Protein AF-T1B8M0-F1 (afdb_monomer_lite)

Structure (mmCIF, N/CA/C/O backbone):
data_AF-T1B8M0-F1
#
_entry.id   AF-T1B8M0-F1
#
loop_
_atom_site.group_PDB
_atom_site.id
_atom_site.type_symbol
_atom_site.label_atom_id
_atom_site.label_alt_id
_atom_site.label_comp_id
_atom_site.label_asym_id
_atom_site.label_entity_id
_atom_site.label_seq_id
_atom_site.pdbx_PDB_ins_code
_atom_site.Cartn_x
_atom_site.Cartn_y
_atom_site.Cartn_z
_atom_site.occupancy
_atom_site.B_iso_or_equiv
_atom_site.auth_seq_id
_atom_site.auth_comp_id
_atom_site.auth_asym_id
_atom_site.auth_atom_id
_atom_site.pdbx_PDB_model_num
ATOM 1 N N . MET A 1 1 ? 13.812 -8.348 1.841 1.00 79.88 1 MET A N 1
ATOM 2 C CA . MET A 1 1 ? 12.423 -8.097 1.422 1.00 79.88 1 MET A CA 1
ATOM 3 C C . MET A 1 1 ? 11.960 -6.789 2.030 1.00 79.88 1 MET A C 1
ATOM 5 O O . MET A 1 1 ? 12.296 -6.539 3.181 1.00 79.88 1 MET A O 1
ATOM 9 N N . GLY A 1 2 ? 11.273 -5.948 1.262 1.00 88.69 2 GLY A N 1
ATOM 10 C CA . GLY A 1 2 ? 10.766 -4.652 1.713 1.00 88.69 2 GLY A CA 1
ATOM 11 C C . GLY A 1 2 ? 9.254 -4.652 1.685 1.00 88.69 2 GLY A C 1
ATOM 12 O O . GLY A 1 2 ? 8.668 -5.136 0.720 1.00 88.69 2 GLY A O 1
ATOM 13 N N . ILE A 1 3 ? 8.634 -4.119 2.731 1.00 93.31 3 ILE A N 1
ATOM 14 C CA . ILE A 1 3 ? 7.182 -4.023 2.830 1.00 93.31 3 ILE A CA 1
ATOM 15 C C . ILE A 1 3 ? 6.831 -2.572 3.108 1.00 93.31 3 ILE A C 1
ATOM 17 O O . ILE A 1 3 ? 7.430 -1.950 3.983 1.00 93.31 3 ILE A O 1
ATOM 21 N N . LEU A 1 4 ? 5.871 -2.042 2.356 1.00 94.81 4 LEU A N 1
ATOM 22 C CA . LEU A 1 4 ? 5.347 -0.698 2.561 1.00 94.81 4 LEU A CA 1
ATOM 23 C C . LEU A 1 4 ? 3.822 -0.746 2.586 1.00 94.81 4 LEU A C 1
ATOM 25 O O . LEU A 1 4 ? 3.213 -1.395 1.735 1.00 94.81 4 LEU A O 1
ATOM 29 N N . ARG A 1 5 ? 3.189 -0.075 3.552 1.00 95.94 5 ARG A N 1
ATOM 30 C CA . ARG A 1 5 ? 1.725 0.040 3.577 1.00 95.94 5 ARG A CA 1
ATOM 31 C C . ARG A 1 5 ? 1.225 0.898 2.418 1.00 95.94 5 ARG A C 1
ATOM 33 O O . ARG A 1 5 ? 1.876 1.859 2.006 1.00 95.94 5 ARG A O 1
ATOM 40 N N . TYR A 1 6 ? 0.038 0.567 1.922 1.00 97.12 6 TYR A N 1
ATOM 41 C CA . TYR A 1 6 ? -0.587 1.244 0.785 1.00 97.12 6 TYR A CA 1
ATOM 42 C C . TYR A 1 6 ? -0.853 2.745 0.990 1.00 97.12 6 TYR A C 1
ATOM 44 O O . TYR A 1 6 ? -1.048 3.472 0.019 1.00 97.12 6 TYR A O 1
ATOM 52 N N . ASP A 1 7 ? -0.888 3.210 2.239 1.00 96.94 7 ASP A N 1
ATOM 53 C CA . ASP A 1 7 ? -1.130 4.598 2.629 1.00 96.94 7 ASP A CA 1
ATOM 54 C C . ASP A 1 7 ? 0.161 5.400 2.873 1.00 96.94 7 ASP A C 1
ATOM 56 O O . ASP A 1 7 ? 0.108 6.552 3.304 1.00 96.94 7 ASP A O 1
ATOM 60 N N . HIS A 1 8 ? 1.331 4.848 2.545 1.00 96.81 8 HIS A N 1
ATOM 61 C CA . HIS A 1 8 ? 2.589 5.587 2.612 1.00 96.81 8 HIS A CA 1
ATOM 62 C C . HIS A 1 8 ? 2.708 6.624 1.471 1.00 96.81 8 HIS A C 1
ATOM 64 O O . HIS A 1 8 ? 2.345 6.317 0.331 1.00 96.81 8 HIS A O 1
ATOM 70 N N . PRO A 1 9 ? 3.256 7.840 1.700 1.00 96.81 9 PRO A N 1
ATOM 71 C CA . PRO A 1 9 ? 3.428 8.875 0.669 1.00 96.81 9 PRO A CA 1
ATOM 72 C C . PRO A 1 9 ? 4.155 8.372 -0.578 1.00 96.81 9 PRO A C 1
ATOM 74 O O . PRO A 1 9 ? 3.746 8.710 -1.692 1.00 96.81 9 PRO A O 1
ATOM 77 N N . ASP A 1 10 ? 5.142 7.501 -0.388 1.00 95.38 10 ASP A N 1
ATOM 78 C CA . ASP A 1 10 ? 6.027 7.016 -1.452 1.00 95.38 10 ASP A CA 1
ATOM 79 C C . ASP A 1 10 ? 5.544 5.714 -2.113 1.00 95.38 10 ASP A C 1
ATOM 81 O O . ASP A 1 10 ? 6.260 5.124 -2.918 1.00 95.38 10 ASP A O 1
ATOM 85 N N . ILE A 1 11 ? 4.322 5.250 -1.818 1.00 96.12 11 ILE A N 1
ATOM 86 C CA . ILE A 1 11 ? 3.836 3.939 -2.280 1.00 96.12 11 ILE A CA 1
ATOM 87 C C . ILE A 1 11 ? 3.892 3.754 -3.802 1.00 96.12 11 ILE A C 1
ATOM 89 O O . ILE A 1 11 ? 4.287 2.699 -4.286 1.00 96.12 11 ILE A O 1
ATOM 93 N N . MET A 1 12 ? 3.540 4.788 -4.568 1.00 95.19 12 MET A N 1
ATOM 94 C CA . MET A 1 12 ? 3.550 4.715 -6.033 1.00 95.19 12 MET A CA 1
ATOM 95 C C . MET A 1 12 ? 4.969 4.503 -6.565 1.00 95.19 12 MET A C 1
ATOM 97 O O . MET A 1 12 ? 5.179 3.662 -7.432 1.00 95.19 12 MET A O 1
ATOM 101 N N . GLU A 1 13 ? 5.937 5.236 -6.011 1.00 92.94 13 GLU A N 1
ATOM 102 C CA . GLU A 1 13 ? 7.342 5.113 -6.392 1.00 92.94 13 GLU A CA 1
ATOM 103 C C . GLU A 1 13 ? 7.880 3.737 -5.996 1.00 92.94 13 GLU A C 1
ATOM 105 O O . GLU A 1 13 ? 8.498 3.059 -6.816 1.00 92.94 13 GLU A O 1
ATOM 110 N N . PHE A 1 14 ? 7.542 3.277 -4.788 1.00 93.25 14 PHE A N 1
ATOM 111 C CA . PHE A 1 14 ? 7.909 1.959 -4.284 1.00 93.25 14 PHE A CA 1
ATOM 112 C C . PHE A 1 14 ? 7.420 0.822 -5.193 1.00 93.25 14 PHE A C 1
ATOM 114 O O . PHE A 1 14 ? 8.210 -0.052 -5.544 1.00 93.25 14 PHE A O 1
ATOM 121 N N . ILE A 1 15 ? 6.161 0.855 -5.645 1.00 93.62 15 ILE A N 1
ATOM 122 C CA . ILE A 1 15 ? 5.601 -0.151 -6.567 1.00 93.62 15 ILE A CA 1
ATOM 123 C C . ILE A 1 15 ? 6.342 -0.150 -7.914 1.00 93.62 15 ILE A C 1
ATOM 125 O O . ILE A 1 15 ? 6.596 -1.206 -8.485 1.00 93.62 15 ILE A O 1
ATOM 129 N N . THR A 1 16 ? 6.728 1.024 -8.417 1.00 91.50 16 THR A N 1
ATOM 130 C CA . THR A 1 16 ? 7.425 1.167 -9.710 1.00 91.50 16 THR A CA 1
ATOM 131 C C . THR A 1 16 ? 8.949 1.047 -9.626 1.00 91.50 16 THR A C 1
ATOM 133 O O . THR A 1 16 ? 9.630 1.109 -10.647 1.00 91.50 16 THR A O 1
ATOM 136 N N . SER A 1 17 ? 9.503 0.839 -8.430 1.00 88.38 17 SER A N 1
ATOM 137 C CA . SER A 1 17 ? 10.950 0.858 -8.151 1.00 88.38 17 SER A CA 1
ATOM 138 C C . SER A 1 17 ? 11.766 -0.255 -8.824 1.00 88.38 17 SER A C 1
ATOM 140 O O . SER A 1 17 ? 12.990 -0.292 -8.698 1.00 88.38 17 SER A O 1
ATOM 142 N N . LYS A 1 18 ? 11.094 -1.184 -9.511 1.00 79.88 18 LYS A N 1
ATOM 143 C CA . LYS A 1 18 ? 11.700 -2.289 -10.263 1.00 79.88 18 LYS A CA 1
ATOM 144 C C . LYS A 1 18 ? 11.569 -2.165 -11.775 1.00 79.88 18 LYS A C 1
ATOM 146 O O . LYS A 1 18 ? 12.104 -3.016 -12.489 1.00 79.88 18 LYS A O 1
ATOM 151 N N . ASP A 1 19 ? 10.870 -1.146 -12.268 1.00 77.19 19 ASP A N 1
ATOM 152 C CA . ASP A 1 19 ? 10.709 -0.948 -13.704 1.00 77.19 19 ASP A CA 1
ATOM 153 C C . ASP A 1 19 ? 12.080 -0.728 -14.382 1.00 77.19 19 ASP A C 1
ATOM 155 O O . ASP A 1 19 ? 13.047 -0.270 -13.770 1.00 77.19 19 ASP A O 1
ATOM 159 N N . SER A 1 20 ? 12.178 -1.099 -15.657 1.00 59.03 20 SER A N 1
ATOM 160 C CA . SER A 1 20 ? 13.406 -1.254 -16.442 1.00 59.03 20 SER A CA 1
ATOM 161 C C . SER A 1 20 ? 14.324 -0.026 -16.479 1.00 59.03 20 SER A C 1
ATOM 163 O O . SER A 1 20 ? 15.523 -0.211 -16.688 1.00 59.03 20 SER A O 1
ATOM 165 N N . GLU A 1 21 ? 13.801 1.177 -16.228 1.00 56.12 21 GLU A N 1
ATOM 166 C CA . GLU A 1 21 ? 14.564 2.435 -16.177 1.00 56.12 21 GLU A CA 1
ATOM 167 C C . GLU A 1 21 ? 15.169 2.743 -14.792 1.00 56.12 21 GLU A C 1
ATOM 169 O O . GLU A 1 21 ? 16.151 3.474 -14.712 1.00 56.12 21 GLU A O 1
ATOM 174 N N . ASN A 1 22 ? 14.651 2.148 -13.709 1.00 53.81 22 ASN A N 1
ATOM 175 C CA . ASN A 1 22 ? 15.060 2.418 -12.324 1.00 53.81 22 ASN A CA 1
ATOM 176 C C . ASN A 1 22 ? 15.442 1.120 -11.602 1.00 53.81 22 ASN A C 1
ATOM 178 O O . ASN A 1 22 ? 14.788 0.645 -10.683 1.00 53.81 22 ASN A O 1
ATOM 182 N N . SER A 1 23 ? 16.553 0.522 -12.020 1.00 59.00 23 SER A N 1
ATOM 183 C CA . SER A 1 23 ? 17.015 -0.796 -11.577 1.00 59.00 23 SER A CA 1
ATOM 184 C C . SER A 1 23 ? 17.599 -0.871 -10.154 1.00 59.00 23 SER A C 1
ATOM 186 O O . SER A 1 23 ? 18.469 -1.704 -9.902 1.00 59.00 23 SER A O 1
ATOM 188 N N . VAL A 1 24 ? 17.163 -0.022 -9.223 1.00 63.12 24 VAL A N 1
ATOM 189 C CA . VAL A 1 24 ? 17.770 0.098 -7.884 1.00 63.12 24 VAL A CA 1
ATOM 190 C C . VAL A 1 24 ? 17.468 -1.126 -7.007 1.00 63.12 24 VAL A C 1
ATOM 192 O O . VAL A 1 24 ? 18.337 -1.572 -6.263 1.00 63.12 24 VAL A O 1
ATOM 195 N N . LEU A 1 25 ? 16.278 -1.730 -7.135 1.00 66.19 25 LEU A N 1
ATOM 196 C CA . LEU A 1 25 ? 15.831 -2.860 -6.299 1.00 66.19 25 LEU A CA 1
ATOM 197 C C . LEU A 1 25 ? 15.687 -4.194 -7.052 1.00 66.19 25 LEU A C 1
ATOM 199 O O . LEU A 1 25 ? 14.989 -5.093 -6.583 1.00 66.19 25 LEU A O 1
ATOM 203 N N . ARG A 1 26 ? 16.356 -4.377 -8.202 1.00 66.62 26 ARG A N 1
ATOM 204 C CA . ARG A 1 26 ? 16.192 -5.583 -9.050 1.00 66.62 26 ARG A CA 1
ATOM 205 C C . ARG A 1 26 ? 16.326 -6.910 -8.293 1.00 66.62 26 ARG A C 1
ATOM 207 O O . ARG A 1 26 ? 15.557 -7.828 -8.552 1.00 66.62 26 ARG A O 1
ATOM 214 N N . ASN A 1 27 ? 17.238 -6.982 -7.325 1.00 74.62 27 ASN A N 1
ATOM 215 C CA . ASN A 1 27 ? 17.539 -8.207 -6.577 1.00 74.62 27 ASN A CA 1
ATOM 216 C C . ASN A 1 27 ? 16.810 -8.307 -5.222 1.00 74.62 27 ASN A C 1
ATOM 218 O O . ASN A 1 27 ? 17.162 -9.150 -4.402 1.00 74.62 27 ASN A O 1
ATOM 222 N N . PHE A 1 28 ? 15.834 -7.439 -4.945 1.00 81.50 28 PHE A N 1
ATOM 223 C CA . PHE A 1 28 ? 15.183 -7.356 -3.637 1.00 81.50 28 PHE A CA 1
ATOM 224 C C . PHE A 1 28 ? 13.671 -7.499 -3.763 1.00 81.50 28 PHE A C 1
ATOM 226 O O . PHE A 1 28 ? 13.051 -6.677 -4.423 1.00 81.50 28 PHE A O 1
ATOM 233 N N . ASN A 1 29 ? 13.042 -8.509 -3.158 1.00 85.81 29 ASN A N 1
ATOM 234 C CA . ASN A 1 29 ? 11.579 -8.630 -3.228 1.00 85.81 29 ASN A CA 1
ATOM 235 C C . ASN A 1 29 ? 10.885 -7.506 -2.465 1.00 85.81 29 ASN A C 1
ATOM 237 O O . ASN A 1 29 ? 11.317 -7.127 -1.369 1.00 85.81 29 ASN A O 1
ATOM 241 N N . ILE A 1 30 ? 9.807 -6.999 -3.054 1.00 91.38 30 ILE A N 1
ATOM 242 C CA . ILE A 1 30 ? 8.998 -5.926 -2.487 1.00 91.38 30 ILE A CA 1
ATOM 243 C C . ILE A 1 30 ? 7.557 -6.407 -2.344 1.00 91.38 30 ILE A C 1
ATOM 245 O O . ILE A 1 30 ? 7.074 -7.220 -3.127 1.00 91.38 30 ILE A O 1
ATOM 249 N N . SER A 1 31 ? 6.854 -5.942 -1.323 1.00 94.62 31 SER A N 1
ATOM 250 C CA . SER A 1 31 ? 5.441 -6.253 -1.128 1.00 94.62 31 SER A CA 1
ATOM 251 C C . SER A 1 31 ? 4.698 -5.052 -0.568 1.00 94.62 31 SER A C 1
ATOM 253 O O . SER A 1 31 ? 5.273 -4.220 0.132 1.00 94.62 31 SER A O 1
ATOM 255 N N . VAL A 1 32 ? 3.412 -4.959 -0.879 1.00 96.75 32 VAL A N 1
ATOM 256 C CA . VAL A 1 32 ? 2.537 -3.915 -0.352 1.00 96.75 32 VAL A CA 1
ATOM 257 C C . VAL A 1 32 ? 1.678 -4.493 0.763 1.00 96.75 32 VAL A C 1
ATOM 259 O O . VAL A 1 32 ? 1.013 -5.514 0.584 1.00 96.75 32 VAL A O 1
ATOM 262 N N . GLY A 1 33 ? 1.705 -3.830 1.916 1.00 96.62 33 GLY A N 1
ATOM 263 C CA . GLY A 1 33 ? 0.798 -4.100 3.024 1.00 96.62 33 GLY A CA 1
ATOM 264 C C . GLY A 1 33 ? -0.569 -3.484 2.744 1.00 96.62 33 GLY A C 1
ATOM 265 O O . GLY A 1 33 ? -0.661 -2.268 2.570 1.00 96.62 33 GLY A O 1
ATOM 266 N N . LEU A 1 34 ? -1.606 -4.315 2.706 1.00 96.88 34 LEU A N 1
ATOM 267 C CA . LEU A 1 34 ? -3.005 -3.968 2.464 1.00 96.88 34 LEU A CA 1
ATOM 268 C C . LEU A 1 34 ? -3.858 -4.339 3.686 1.00 96.88 34 LEU A C 1
ATOM 270 O O . LEU A 1 34 ? -3.461 -5.174 4.501 1.00 96.88 34 LEU A O 1
ATOM 274 N N . ASP A 1 35 ? -5.021 -3.705 3.797 1.00 95.69 35 ASP A N 1
ATOM 275 C CA . ASP A 1 35 ? -6.065 -4.032 4.769 1.00 95.69 35 ASP A CA 1
ATOM 276 C C . ASP A 1 35 ? -7.455 -3.941 4.123 1.00 95.69 35 ASP A C 1
ATOM 278 O O . ASP A 1 35 ? -7.604 -3.427 3.010 1.00 95.69 35 ASP A O 1
ATOM 282 N N . ASP A 1 36 ? -8.481 -4.414 4.830 1.00 95.81 36 ASP A N 1
ATOM 283 C CA . ASP A 1 36 ? -9.882 -4.356 4.401 1.00 95.81 36 ASP A CA 1
ATOM 284 C C . ASP A 1 36 ? -10.312 -2.933 3.965 1.00 95.81 36 ASP A C 1
ATOM 286 O O . ASP A 1 36 ? -11.065 -2.764 3.004 1.00 95.81 36 ASP A O 1
ATOM 290 N N . THR A 1 37 ? -9.770 -1.878 4.594 1.00 96.06 37 THR A N 1
ATOM 291 C CA . THR A 1 37 ? -10.118 -0.480 4.266 1.00 96.06 37 THR A CA 1
ATOM 292 C C . THR A 1 37 ? -9.651 -0.077 2.867 1.00 96.06 37 THR A C 1
ATOM 294 O O . THR A 1 37 ? -10.311 0.731 2.204 1.00 96.06 37 THR A O 1
ATOM 297 N N . PHE A 1 38 ? -8.529 -0.621 2.390 1.00 97.19 38 PHE A N 1
ATOM 298 C CA . PHE A 1 38 ? -8.091 -0.415 1.012 1.00 97.19 38 PHE A CA 1
ATOM 299 C C . PHE A 1 38 ? -9.124 -0.962 0.019 1.00 97.19 38 PHE A C 1
ATOM 301 O O . PHE A 1 38 ? -9.525 -0.242 -0.898 1.00 97.19 38 PHE A O 1
ATOM 308 N N . PHE A 1 39 ? -9.586 -2.198 0.220 1.00 96.62 39 PHE A N 1
ATOM 309 C CA . PHE A 1 39 ? -10.534 -2.848 -0.688 1.00 96.62 39 PHE A CA 1
ATOM 310 C C . PHE A 1 39 ? -11.911 -2.192 -0.644 1.00 96.62 39 PHE A C 1
ATOM 312 O O . PHE A 1 39 ? -12.494 -1.936 -1.692 1.00 96.62 39 PHE A O 1
ATOM 319 N N . GLU A 1 40 ? -12.381 -1.773 0.532 1.00 97.38 40 GLU A N 1
ATOM 320 C CA . GLU A 1 40 ? -13.608 -0.980 0.621 1.00 97.38 40 GLU A CA 1
ATOM 321 C C . GLU A 1 40 ? -13.530 0.322 -0.186 1.00 97.38 40 GLU A C 1
ATOM 323 O O . GLU A 1 40 ? -14.509 0.740 -0.809 1.00 97.38 40 GLU A O 1
ATOM 328 N N . LYS A 1 41 ? -12.373 0.995 -0.160 1.00 97.62 41 LYS A N 1
ATOM 329 C CA . LYS A 1 41 ? -12.145 2.202 -0.960 1.00 97.62 41 LYS A CA 1
ATOM 330 C C . LYS A 1 41 ? -12.043 1.876 -2.443 1.00 97.62 41 LYS A C 1
ATOM 332 O O . LYS A 1 41 ? -12.479 2.695 -3.242 1.00 97.62 41 LYS A O 1
ATOM 337 N N . LEU A 1 42 ? -11.487 0.728 -2.818 1.00 97.69 42 LEU A N 1
ATOM 338 C CA . LEU A 1 42 ? -11.434 0.284 -4.207 1.00 97.69 42 LEU A CA 1
ATOM 339 C C . LEU A 1 42 ? -12.844 0.043 -4.762 1.00 97.69 42 LEU A C 1
ATOM 341 O O . LEU A 1 42 ? -13.193 0.629 -5.785 1.00 97.69 42 LEU A O 1
ATOM 345 N N . ASP A 1 43 ? -13.670 -0.710 -4.037 1.00 97.88 43 ASP A N 1
ATOM 346 C CA . ASP A 1 43 ? -15.039 -1.056 -4.439 1.00 97.88 43 ASP A CA 1
ATOM 347 C C . ASP A 1 43 ? -15.956 0.169 -4.538 1.00 97.88 43 ASP A C 1
ATOM 349 O O . ASP A 1 43 ? -16.837 0.238 -5.393 1.00 97.88 43 ASP A O 1
ATOM 353 N N . LYS A 1 44 ? -15.749 1.164 -3.667 1.00 97.75 44 LYS A N 1
ATOM 354 C CA . LYS A 1 44 ? -16.537 2.409 -3.629 1.00 97.75 44 LYS A CA 1
ATOM 355 C C . LYS A 1 44 ? -15.982 3.515 -4.538 1.00 97.75 44 LYS A C 1
ATOM 357 O O . LYS A 1 44 ? -16.379 4.667 -4.377 1.00 97.75 44 LYS A O 1
ATOM 362 N N . GLU A 1 45 ? -15.035 3.206 -5.429 1.00 95.81 45 GLU A N 1
ATOM 363 C CA . GLU A 1 45 ? -14.327 4.186 -6.276 1.00 95.81 45 GLU A CA 1
ATOM 364 C C . GLU A 1 45 ? -13.727 5.369 -5.482 1.00 95.81 45 GLU A C 1
ATOM 366 O O . GLU A 1 45 ? -13.659 6.517 -5.930 1.00 95.81 45 GLU A O 1
ATOM 371 N N . GLY A 1 46 ? -13.303 5.083 -4.255 1.00 97.44 46 GLY A N 1
ATOM 372 C CA . GLY A 1 46 ? -12.841 6.046 -3.274 1.00 97.44 46 GLY A CA 1
ATOM 373 C C . GLY A 1 46 ? -11.381 6.462 -3.437 1.00 97.44 46 GLY A C 1
ATOM 374 O O . GLY A 1 46 ? -10.659 6.095 -4.370 1.00 97.44 46 GLY A O 1
ATOM 375 N N . TYR A 1 47 ? -10.933 7.253 -2.462 1.00 98.00 47 TYR A N 1
ATOM 376 C CA . TYR A 1 47 ? -9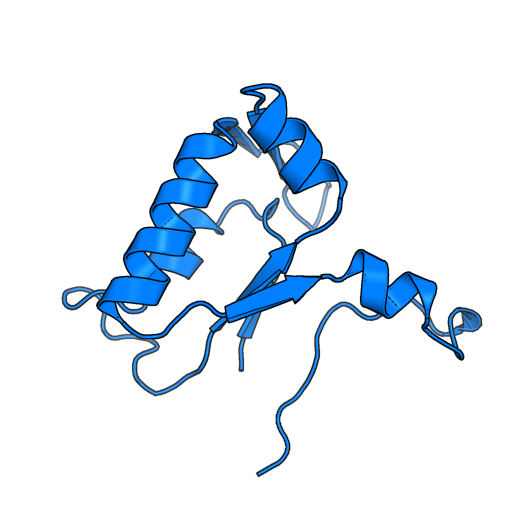.581 7.795 -2.405 1.00 98.00 47 TYR A CA 1
ATOM 377 C C . TYR A 1 47 ? -8.822 7.277 -1.187 1.00 98.00 47 TYR A C 1
ATOM 379 O O . TYR A 1 47 ? -9.347 7.180 -0.074 1.00 98.00 47 TYR A O 1
ATOM 387 N N . ILE A 1 48 ? -7.543 7.008 -1.399 1.00 97.88 48 ILE A N 1
ATOM 388 C CA . ILE A 1 48 ? -6.570 6.681 -0.368 1.00 97.88 48 ILE A CA 1
ATOM 389 C C . ILE A 1 48 ? -5.883 7.975 0.040 1.00 97.88 48 ILE A C 1
ATOM 391 O O . ILE A 1 48 ? -5.447 8.755 -0.806 1.00 97.88 48 ILE A O 1
ATOM 395 N N . GLU A 1 49 ? -5.800 8.199 1.345 1.00 97.94 49 GLU A N 1
ATOM 396 C CA . GLU A 1 49 ? -5.064 9.314 1.920 1.00 97.94 49 GLU A CA 1
ATOM 397 C C . GLU A 1 49 ? -3.666 8.821 2.239 1.00 97.94 49 GLU A C 1
ATOM 399 O O . GLU A 1 49 ? -3.515 7.917 3.056 1.00 97.94 49 GLU A O 1
ATOM 404 N N . LEU A 1 50 ? -2.660 9.397 1.591 1.00 97.56 50 LEU A N 1
ATOM 405 C CA . LEU A 1 50 ? -1.284 9.045 1.876 1.00 97.56 50 LEU A CA 1
ATOM 406 C C . LEU A 1 50 ? -0.766 9.900 3.023 1.00 97.56 50 LEU A C 1
ATOM 408 O O . LEU A 1 50 ? -0.799 11.133 2.937 1.00 97.56 50 LEU A O 1
ATOM 412 N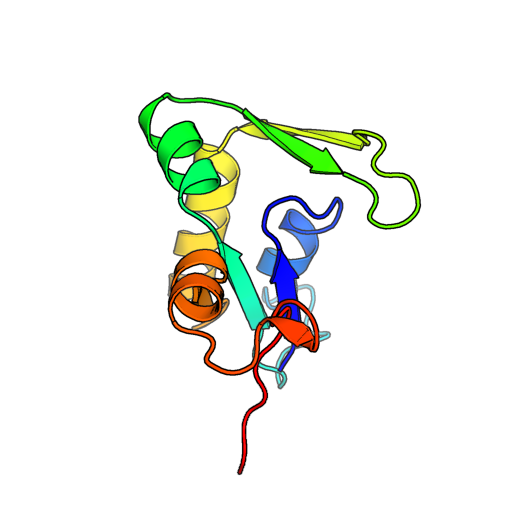 N . LYS A 1 51 ? -0.298 9.253 4.085 1.00 97.19 51 LYS A N 1
ATOM 413 C CA . LYS A 1 51 ? 0.015 9.885 5.367 1.00 97.19 51 LYS A CA 1
ATOM 414 C C . LYS A 1 51 ? 1.495 9.773 5.675 1.00 97.19 51 LYS A C 1
ATOM 416 O O . LYS A 1 51 ? 2.082 8.705 5.552 1.00 97.19 51 LYS A O 1
ATOM 421 N N . ASN A 1 52 ? 2.100 10.870 6.118 1.00 94.19 52 ASN A N 1
ATOM 422 C CA . ASN A 1 52 ? 3.474 10.814 6.596 1.00 94.19 52 ASN A CA 1
ATOM 423 C C . ASN A 1 52 ? 3.528 10.006 7.908 1.00 94.19 52 ASN A C 1
ATOM 425 O O . ASN A 1 52 ? 2.872 10.408 8.871 1.00 94.19 52 ASN A O 1
ATOM 429 N N . PRO A 1 53 ? 4.322 8.924 7.987 1.00 91.75 53 PRO A N 1
ATOM 430 C CA . PRO A 1 53 ? 4.351 8.054 9.164 1.00 91.75 53 PRO A CA 1
ATOM 431 C C . PRO A 1 53 ? 4.858 8.754 10.436 1.00 91.75 53 PRO A C 1
ATOM 433 O O . PRO A 1 53 ? 4.580 8.298 11.536 1.00 91.75 53 PRO A O 1
ATOM 436 N N . HIS A 1 54 ? 5.565 9.883 10.318 1.00 92.25 54 HIS A N 1
ATOM 437 C CA . HIS A 1 54 ? 6.126 10.600 11.468 1.00 92.25 54 HIS A CA 1
ATOM 438 C C . HIS A 1 54 ? 5.126 11.527 12.167 1.00 92.25 54 HIS A C 1
ATOM 440 O O . HIS A 1 54 ? 5.323 11.877 13.327 1.00 92.25 54 HIS A O 1
ATOM 446 N N . ASN A 1 55 ? 4.111 12.020 11.452 1.00 94.62 55 ASN A N 1
ATOM 447 C CA . ASN A 1 55 ? 3.198 13.045 11.976 1.00 94.62 55 ASN A CA 1
ATOM 448 C C . ASN A 1 55 ? 1.735 12.864 11.550 1.00 94.62 55 ASN A C 1
ATOM 450 O O . ASN A 1 55 ? 0.922 13.749 11.809 1.00 94.62 55 ASN A O 1
ATOM 454 N N . GLU A 1 56 ? 1.431 11.774 10.846 1.00 92.94 56 GLU A N 1
ATOM 455 C CA . GLU A 1 56 ? 0.112 11.378 10.341 1.00 92.94 56 GLU A CA 1
ATOM 456 C C . GLU A 1 56 ? -0.578 12.390 9.413 1.00 92.94 56 GLU A C 1
ATOM 458 O O . GLU A 1 56 ? -1.738 12.211 9.029 1.00 92.94 56 GLU A O 1
ATOM 463 N N . LYS A 1 57 ? 0.122 13.448 8.987 1.00 96.31 57 LYS A N 1
ATOM 464 C CA . LYS A 1 57 ? -0.447 14.441 8.077 1.00 96.31 57 LYS A CA 1
ATOM 465 C C . LYS A 1 57 ? -0.667 13.826 6.705 1.00 96.31 57 LYS A C 1
ATOM 467 O O . LYS A 1 57 ? 0.225 13.192 6.138 1.00 96.31 57 LYS A O 1
ATOM 472 N N . ILE A 1 58 ? -1.843 14.096 6.148 1.00 97.38 58 ILE A N 1
ATOM 473 C CA . ILE A 1 58 ? -2.192 13.724 4.780 1.00 97.38 58 ILE A CA 1
ATOM 474 C C . ILE A 1 58 ? -1.345 14.569 3.825 1.00 97.38 58 ILE A C 1
ATOM 476 O O . ILE A 1 58 ? -1.476 15.791 3.781 1.00 97.38 58 ILE A O 1
ATOM 480 N N . ILE A 1 59 ? -0.479 13.906 3.065 1.00 96.62 59 ILE A N 1
ATOM 481 C CA . ILE A 1 59 ? 0.400 14.526 2.070 1.00 96.62 59 ILE A CA 1
ATOM 482 C C . ILE A 1 59 ? -0.322 14.656 0.730 1.00 96.62 59 ILE A C 1
ATOM 484 O O . ILE A 1 59 ? -0.253 15.695 0.078 1.00 96.62 59 ILE A O 1
ATOM 488 N N . ARG A 1 60 ? -1.029 13.601 0.314 1.00 95.75 60 ARG A N 1
ATOM 489 C CA . ARG A 1 60 ? -1.805 13.579 -0.931 1.00 95.75 60 ARG A CA 1
ATOM 490 C C . ARG A 1 60 ? -2.950 12.580 -0.856 1.00 95.75 60 ARG A C 1
ATOM 492 O O . ARG A 1 60 ? -2.963 11.704 0.004 1.00 95.75 60 ARG A O 1
ATOM 499 N N . ARG A 1 61 ? -3.896 12.696 -1.786 1.00 97.31 61 ARG A N 1
ATOM 500 C CA . ARG A 1 61 ? -4.950 11.703 -2.006 1.00 97.31 61 ARG A CA 1
ATOM 501 C C . ARG A 1 61 ? -4.833 11.129 -3.410 1.00 97.31 61 ARG A C 1
ATOM 503 O O . ARG A 1 61 ? -4.642 11.886 -4.358 1.00 97.31 61 ARG A O 1
ATOM 510 N N . ILE A 1 62 ? -4.963 9.815 -3.540 1.00 97.38 62 ILE A N 1
ATOM 511 C CA . ILE A 1 62 ? -4.944 9.111 -4.830 1.00 97.38 62 ILE A CA 1
ATOM 512 C C . ILE A 1 62 ? -6.181 8.226 -4.952 1.00 97.38 62 ILE A C 1
ATOM 514 O O . ILE A 1 62 ? -6.708 7.773 -3.939 1.00 97.38 62 ILE A O 1
ATOM 518 N N . LYS A 1 63 ? -6.673 7.992 -6.172 1.00 98.19 63 LYS A N 1
ATOM 519 C CA . LYS A 1 63 ? -7.766 7.031 -6.377 1.00 98.19 63 LYS A CA 1
ATOM 520 C C . LYS A 1 63 ? -7.291 5.631 -6.000 1.00 98.19 63 LYS A C 1
ATOM 522 O O . LYS A 1 63 ? -6.187 5.245 -6.383 1.00 98.19 63 LYS A O 1
ATOM 527 N N . ALA A 1 64 ? -8.135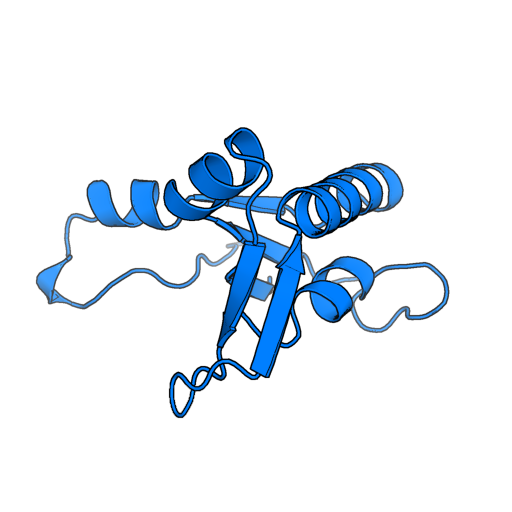 4.875 -5.304 1.00 98.06 64 ALA A N 1
ATOM 528 C CA . ALA A 1 64 ? -7.828 3.491 -4.955 1.00 98.06 64 ALA A CA 1
ATOM 529 C C . ALA A 1 64 ? -7.601 2.631 -6.208 1.00 98.06 64 ALA A C 1
ATOM 531 O O . ALA A 1 64 ? -6.631 1.879 -6.260 1.00 98.06 64 ALA A O 1
ATOM 532 N N . SER A 1 65 ? -8.410 2.844 -7.253 1.00 98.06 65 SER A N 1
ATOM 533 C CA . SER A 1 65 ? -8.252 2.176 -8.550 1.00 98.06 65 SER A CA 1
ATOM 534 C C . SER A 1 65 ? -6.894 2.446 -9.194 1.00 98.06 65 SER A C 1
ATOM 536 O O . SER A 1 65 ? -6.241 1.519 -9.644 1.00 98.06 65 SER A O 1
ATOM 538 N N . ALA A 1 66 ? -6.403 3.688 -9.154 1.00 97.88 66 ALA A N 1
ATOM 539 C CA . ALA A 1 66 ? -5.105 4.023 -9.737 1.00 97.88 66 ALA A CA 1
ATOM 540 C C . ALA A 1 66 ? -3.944 3.303 -9.026 1.00 97.88 66 ALA A C 1
ATOM 542 O O . ALA A 1 66 ? -3.001 2.852 -9.681 1.00 97.88 66 ALA A O 1
ATOM 543 N N . LEU A 1 67 ? -4.011 3.179 -7.692 1.00 97.62 67 LEU A N 1
ATOM 544 C CA . LEU A 1 67 ? -3.019 2.416 -6.930 1.00 97.62 67 LEU A CA 1
ATOM 545 C C . LEU A 1 67 ? -3.103 0.922 -7.265 1.00 97.62 67 LEU A C 1
ATOM 547 O O . LEU A 1 67 ? -2.076 0.295 -7.517 1.00 97.62 67 LEU A O 1
ATOM 551 N N . TRP A 1 68 ? -4.321 0.379 -7.302 1.00 97.94 68 TRP A N 1
ATOM 552 C CA . TRP A 1 68 ? -4.586 -1.016 -7.638 1.00 97.94 68 TRP A CA 1
ATOM 553 C C . TRP A 1 68 ? -4.084 -1.387 -9.035 1.00 97.94 68 TRP A C 1
ATOM 555 O O . TRP A 1 68 ? -3.318 -2.336 -9.180 1.00 97.94 68 TRP A O 1
ATOM 565 N N . ASP A 1 69 ? -4.433 -0.593 -10.046 1.00 97.81 69 ASP A N 1
ATOM 566 C CA . ASP A 1 69 ? -4.008 -0.806 -11.429 1.00 97.81 69 ASP A CA 1
ATOM 567 C C . ASP A 1 69 ? -2.480 -0.798 -11.533 1.00 97.81 69 ASP A C 1
ATOM 569 O O . ASP A 1 69 ? -1.890 -1.634 -12.214 1.00 97.81 69 ASP A O 1
ATOM 573 N N . THR A 1 70 ? -1.813 0.116 -10.824 1.00 96.31 70 THR A N 1
ATOM 574 C CA . THR A 1 70 ? -0.345 0.178 -10.804 1.00 96.31 70 THR A CA 1
ATOM 575 C C . THR A 1 70 ? 0.253 -1.075 -10.162 1.00 96.31 70 THR A C 1
ATOM 577 O O . THR A 1 70 ? 1.190 -1.652 -10.712 1.00 96.31 70 THR A O 1
ATOM 580 N N . LEU A 1 71 ? -0.306 -1.521 -9.033 1.00 96.19 71 LEU A N 1
ATOM 581 C CA . LEU A 1 71 ? 0.129 -2.722 -8.321 1.00 96.19 71 LEU A CA 1
ATOM 582 C C . LEU A 1 71 ? 0.004 -3.968 -9.207 1.00 96.19 71 LEU A C 1
ATOM 584 O O . LEU A 1 71 ? 0.985 -4.687 -9.391 1.00 96.19 71 LEU A O 1
ATOM 588 N N . VAL A 1 72 ? -1.173 -4.190 -9.799 1.00 96.62 72 VAL A N 1
ATOM 589 C CA . VAL A 1 72 ? -1.453 -5.357 -10.652 1.00 96.62 72 VAL A CA 1
ATOM 590 C C . VAL A 1 72 ? -0.564 -5.360 -11.894 1.00 96.62 72 VAL A C 1
ATOM 592 O O . VAL A 1 72 ? 0.032 -6.387 -12.224 1.00 96.62 72 VAL A O 1
ATOM 595 N N . ASN A 1 73 ? -0.428 -4.214 -12.565 1.00 95.44 73 ASN A N 1
ATOM 596 C CA . ASN A 1 73 ? 0.393 -4.114 -13.769 1.00 95.44 73 ASN A CA 1
ATOM 597 C C . ASN A 1 73 ? 1.877 -4.377 -13.481 1.00 95.44 73 ASN A C 1
ATOM 599 O O . ASN A 1 73 ? 2.533 -5.061 -14.268 1.00 95.44 73 ASN A O 1
ATOM 603 N N . GLN A 1 74 ? 2.417 -3.876 -12.364 1.00 92.94 74 GLN A N 1
ATOM 604 C CA . GLN A 1 74 ? 3.820 -4.118 -12.011 1.00 92.94 74 GLN A CA 1
ATOM 605 C C . GLN A 1 74 ? 4.068 -5.561 -11.570 1.00 92.94 74 GLN A C 1
ATOM 607 O O . GLN A 1 74 ? 5.044 -6.164 -12.026 1.00 92.94 74 GLN A O 1
ATOM 612 N N . ALA A 1 75 ? 3.148 -6.149 -10.795 1.00 93.25 75 ALA A N 1
ATOM 613 C CA . ALA A 1 75 ? 3.210 -7.562 -10.426 1.00 93.25 75 ALA A CA 1
ATOM 614 C C . ALA A 1 75 ? 3.219 -8.464 -11.668 1.00 93.25 75 ALA A C 1
ATOM 616 O O . ALA A 1 75 ? 4.023 -9.390 -11.757 1.00 93.25 75 ALA A O 1
ATOM 617 N N . TRP A 1 76 ? 2.395 -8.150 -12.673 1.00 92.81 76 TRP A N 1
ATOM 618 C CA . TRP A 1 76 ? 2.399 -8.861 -13.953 1.00 92.81 76 TRP A CA 1
ATOM 619 C C . TRP A 1 76 ? 3.699 -8.655 -14.747 1.00 92.81 76 TRP A C 1
ATOM 621 O O . TRP A 1 76 ? 4.238 -9.607 -15.308 1.00 92.81 76 TRP A O 1
ATOM 631 N N . LYS A 1 77 ? 4.222 -7.424 -14.787 1.00 90.19 77 LYS A N 1
ATOM 632 C CA . LYS A 1 77 ? 5.403 -7.061 -15.584 1.00 90.19 77 LYS A CA 1
ATOM 633 C C . LYS A 1 77 ? 6.717 -7.588 -15.001 1.00 90.19 77 LYS A C 1
ATOM 635 O O . LYS A 1 77 ? 7.616 -7.940 -15.762 1.00 90.19 77 LYS A O 1
ATOM 640 N N . THR A 1 78 ? 6.858 -7.594 -13.676 1.00 87.44 78 THR A N 1
ATOM 641 C CA . THR A 1 78 ? 8.148 -7.828 -12.999 1.00 87.44 78 THR A CA 1
ATOM 642 C C . THR A 1 78 ? 8.134 -8.979 -11.991 1.00 87.44 78 THR A C 1
ATOM 644 O O . THR A 1 78 ? 9.194 -9.355 -11.495 1.00 87.44 78 THR A O 1
ATOM 647 N N . GLY A 1 79 ? 6.962 -9.551 -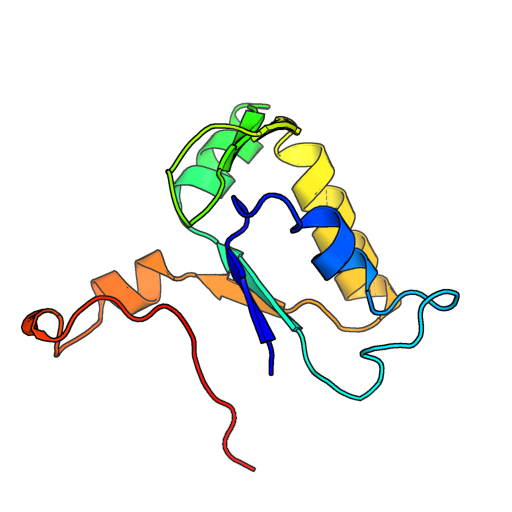11.693 1.00 88.38 79 GLY A N 1
ATOM 648 C CA . GLY A 1 79 ? 6.777 -10.548 -10.633 1.00 88.38 79 GLY A CA 1
ATOM 649 C C . GLY A 1 79 ? 6.644 -9.954 -9.224 1.00 88.38 79 GLY A C 1
ATOM 650 O O . GLY A 1 79 ? 6.429 -10.702 -8.277 1.00 88.38 79 GLY A O 1
ATOM 651 N N . ASP A 1 80 ? 6.750 -8.630 -9.084 1.00 89.56 80 ASP A N 1
ATOM 652 C CA . ASP A 1 80 ? 6.656 -7.870 -7.836 1.00 89.56 80 ASP A CA 1
ATOM 653 C C . ASP A 1 80 ? 5.851 -6.568 -8.079 1.00 89.56 80 ASP A C 1
ATOM 655 O O . ASP A 1 80 ? 5.843 -6.059 -9.200 1.00 89.56 80 ASP A O 1
ATOM 659 N N . PRO A 1 81 ? 5.204 -5.973 -7.063 1.00 93.19 81 PRO A N 1
ATOM 660 C CA . PRO A 1 81 ? 5.219 -6.368 -5.658 1.00 93.19 81 PRO A CA 1
ATOM 661 C C . PRO A 1 81 ? 4.244 -7.502 -5.320 1.00 93.19 81 PRO A C 1
ATOM 663 O O . PRO A 1 81 ? 3.171 -7.626 -5.908 1.00 93.19 81 PRO A O 1
ATOM 666 N N . GLY A 1 82 ? 4.589 -8.278 -4.293 1.00 93.12 82 GLY A N 1
ATOM 667 C CA . GLY A 1 82 ? 3.636 -9.137 -3.586 1.00 93.12 82 GLY A CA 1
ATOM 668 C C . GLY A 1 82 ? 2.596 -8.339 -2.784 1.00 93.12 82 GLY A C 1
ATOM 669 O O . GLY A 1 82 ? 2.729 -7.130 -2.582 1.00 93.12 82 GLY A O 1
ATOM 670 N N . MET A 1 83 ? 1.566 -9.021 -2.281 1.00 94.44 83 MET A N 1
ATOM 671 C CA . MET A 1 83 ? 0.530 -8.436 -1.419 1.00 94.44 83 MET A CA 1
ATOM 672 C C . MET A 1 83 ? 0.508 -9.131 -0.062 1.00 94.44 83 MET A C 1
ATOM 674 O O . MET A 1 83 ? 0.549 -10.359 0.011 1.00 94.44 83 MET A O 1
ATOM 678 N N . ILE A 1 84 ? 0.417 -8.344 1.008 1.00 94.19 84 ILE A N 1
ATOM 679 C CA . ILE A 1 84 ? 0.367 -8.832 2.387 1.00 94.19 84 ILE A CA 1
ATOM 680 C C . ILE A 1 84 ? -0.837 -8.204 3.080 1.00 94.19 84 ILE A C 1
ATOM 682 O O . ILE A 1 84 ? -0.939 -6.985 3.154 1.00 94.19 84 ILE A O 1
ATOM 686 N N . PHE A 1 85 ? -1.722 -9.033 3.625 1.00 94.75 85 PHE A N 1
ATOM 687 C CA . PHE A 1 85 ? -2.910 -8.592 4.358 1.00 94.75 85 PHE A CA 1
ATOM 688 C C . PHE A 1 85 ? -2.561 -8.434 5.842 1.00 94.75 85 PHE A C 1
ATOM 690 O O . PHE A 1 85 ? -2.583 -9.398 6.614 1.00 94.75 85 PHE A O 1
ATOM 697 N N . LEU A 1 86 ? -2.129 -7.228 6.221 1.00 90.88 86 LEU A N 1
ATOM 698 C CA . LEU A 1 86 ? -1.603 -6.944 7.562 1.00 90.88 86 LEU A CA 1
ATOM 699 C C . LEU A 1 86 ? -2.684 -7.063 8.638 1.00 90.88 86 LEU A C 1
ATOM 701 O O . LEU A 1 86 ? -2.401 -7.450 9.771 1.00 90.88 86 LEU A O 1
ATOM 705 N N . ASP A 1 87 ? -3.922 -6.752 8.290 1.00 92.44 87 ASP A N 1
ATOM 706 C CA . ASP A 1 87 ? -5.082 -6.906 9.154 1.00 92.44 87 ASP A CA 1
ATOM 707 C C . ASP A 1 87 ? -5.378 -8.376 9.466 1.00 92.44 87 ASP A C 1
ATOM 709 O O . ASP A 1 87 ? -5.533 -8.723 10.633 1.00 92.44 87 ASP A O 1
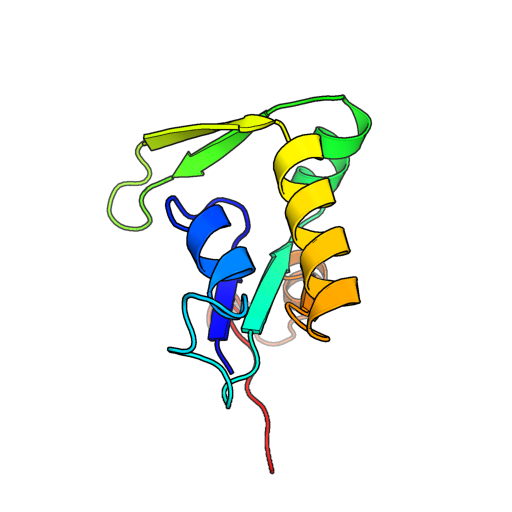ATOM 713 N N . GLU A 1 88 ? -5.387 -9.267 8.475 1.00 93.38 88 GLU A N 1
ATOM 714 C CA . GLU A 1 88 ? -5.585 -10.705 8.691 1.00 93.38 88 GLU A CA 1
ATOM 715 C C . GLU A 1 88 ? -4.474 -11.325 9.542 1.00 93.38 88 GLU A C 1
ATOM 717 O O . GLU A 1 88 ? -4.749 -12.134 10.437 1.00 93.38 88 GLU A O 1
ATOM 722 N N . ILE A 1 89 ? -3.227 -10.907 9.313 1.00 92.94 89 ILE A N 1
ATOM 723 C CA . ILE A 1 89 ? -2.079 -11.320 10.127 1.00 92.94 89 ILE A CA 1
ATOM 724 C C . ILE A 1 89 ? -2.283 -10.883 11.581 1.00 92.94 89 ILE A C 1
ATOM 726 O O . ILE A 1 89 ? -2.194 -11.704 12.496 1.00 92.94 89 ILE A O 1
ATOM 730 N N . ASN A 1 90 ? -2.630 -9.616 11.814 1.00 93.00 90 ASN A N 1
ATOM 731 C CA . ASN A 1 90 ? -2.808 -9.086 13.165 1.00 93.00 90 ASN A CA 1
ATOM 732 C C . ASN A 1 90 ? -4.086 -9.581 13.858 1.00 93.00 90 ASN A C 1
ATOM 734 O O . ASN A 1 90 ? -4.099 -9.767 15.078 1.00 93.00 90 ASN A O 1
ATOM 738 N N . LYS A 1 91 ? -5.150 -9.911 13.114 1.00 92.94 91 LYS A N 1
ATOM 739 C CA . LYS A 1 91 ? -6.344 -10.585 13.654 1.00 92.94 91 LYS A CA 1
ATOM 740 C C . LYS A 1 91 ? -5.965 -11.925 14.295 1.00 92.94 91 LYS A C 1
ATOM 742 O O . LYS A 1 91 ? -6.458 -12.217 15.389 1.00 92.94 91 LYS A O 1
ATOM 747 N N . LYS A 1 92 ? -5.054 -12.680 13.672 1.00 93.44 92 LYS A N 1
ATOM 748 C CA . LYS A 1 92 ? -4.596 -14.016 14.106 1.00 93.44 92 LYS A CA 1
ATOM 749 C C . LYS A 1 92 ? -3.296 -14.004 14.923 1.00 93.44 92 LYS A C 1
ATOM 751 O O . LYS A 1 92 ? -2.850 -15.064 15.355 1.00 93.44 92 LYS A O 1
ATOM 756 N N . ASN A 1 93 ? -2.712 -12.832 15.172 1.00 93.62 93 ASN A N 1
ATOM 757 C CA . ASN A 1 93 ? -1.516 -12.681 15.997 1.00 93.62 93 ASN A CA 1
ATOM 758 C C . ASN A 1 93 ? -1.795 -13.152 17.439 1.00 93.62 93 ASN A C 1
ATOM 760 O O . ASN A 1 93 ? -2.688 -12.633 18.109 1.00 93.62 93 ASN A O 1
ATOM 764 N N . THR A 1 94 ? -1.037 -14.138 17.923 1.00 94.56 94 THR A N 1
ATOM 765 C CA . THR A 1 94 ? -1.172 -14.700 19.279 1.00 94.56 94 THR A CA 1
ATOM 766 C C . THR A 1 94 ? -0.445 -13.883 20.348 1.00 94.56 94 THR A C 1
ATOM 768 O O . THR A 1 94 ? -0.668 -14.108 21.533 1.00 94.56 94 THR A O 1
ATOM 771 N N . VAL A 1 95 ? 0.408 -12.933 19.951 1.00 92.75 95 VAL A N 1
ATOM 772 C CA . VAL A 1 95 ? 1.227 -12.086 20.835 1.00 92.75 95 VAL A CA 1
ATOM 773 C C . VAL A 1 95 ? 0.901 -10.597 20.669 1.00 92.75 95 VAL A C 1
ATOM 775 O O . VAL A 1 95 ? 1.787 -9.747 20.690 1.00 92.75 95 VAL A O 1
ATOM 778 N N . LYS A 1 96 ? -0.388 -10.253 20.532 1.00 89.38 96 LYS A N 1
ATOM 779 C CA . LYS A 1 96 ? -0.858 -8.861 20.329 1.00 89.38 96 LYS A CA 1
ATOM 780 C C . LYS A 1 96 ? -0.377 -7.881 21.399 1.00 89.38 96 LYS A C 1
ATOM 782 O O . LYS A 1 96 ? -0.256 -6.690 21.149 1.00 89.38 96 LYS A O 1
ATOM 787 N N . ASN A 1 97 ? -0.093 -8.377 22.602 1.00 92.81 97 ASN A N 1
ATOM 788 C CA . ASN A 1 97 ? 0.427 -7.577 23.708 1.00 92.81 97 ASN A CA 1
ATOM 789 C C . ASN A 1 97 ? 1.845 -7.028 23.462 1.00 92.81 97 ASN A C 1
ATOM 791 O O . ASN A 1 97 ? 2.277 -6.160 24.213 1.00 92.81 97 ASN A O 1
ATOM 795 N N . LEU A 1 98 ? 2.569 -7.538 22.461 1.00 93.19 98 LEU A N 1
ATOM 796 C CA . LEU A 1 98 ? 3.900 -7.059 22.081 1.00 93.19 98 LEU A CA 1
ATOM 797 C C . LEU A 1 98 ? 3.866 -5.996 20.972 1.00 93.19 98 LEU A C 1
ATOM 799 O O . LEU A 1 98 ? 4.905 -5.414 20.672 1.00 93.19 98 LEU A O 1
ATOM 803 N N . GLY A 1 99 ? 2.693 -5.727 20.398 1.00 91.31 99 GLY A N 1
ATOM 804 C CA . GLY A 1 99 ? 2.507 -4.804 19.283 1.00 91.31 99 GLY A CA 1
ATOM 805 C C . GLY A 1 99 ? 1.991 -5.494 18.023 1.00 91.31 99 GLY A C 1
ATOM 806 O O . GLY A 1 99 ? 1.872 -6.723 17.954 1.00 91.31 99 GLY A O 1
ATOM 807 N N . ASP A 1 100 ? 1.675 -4.668 17.031 1.00 90.25 100 ASP A N 1
ATOM 808 C CA . ASP A 1 100 ? 1.210 -5.124 15.728 1.00 90.25 100 ASP A CA 1
ATOM 809 C C . ASP A 1 100 ? 2.390 -5.570 14.852 1.00 90.25 100 ASP A C 1
ATOM 811 O O . ASP A 1 100 ? 3.495 -5.029 14.900 1.00 90.25 100 ASP A O 1
ATOM 815 N N . ILE A 1 101 ? 2.149 -6.588 14.033 1.00 89.62 101 ILE A N 1
ATOM 816 C CA . ILE A 1 101 ? 3.078 -7.067 13.016 1.00 89.62 101 ILE A CA 1
ATOM 817 C C . ILE A 1 101 ? 2.992 -6.117 11.824 1.00 89.62 101 ILE A C 1
ATOM 819 O O . ILE A 1 101 ? 1.968 -6.060 11.140 1.00 89.62 101 ILE A O 1
ATOM 823 N N . GLU A 1 102 ? 4.080 -5.398 11.564 1.00 86.44 102 GLU A N 1
ATOM 824 C CA . GLU A 1 102 ? 4.173 -4.432 10.460 1.00 86.44 102 GLU A CA 1
ATOM 825 C C . GLU A 1 102 ? 4.903 -4.992 9.230 1.00 86.44 102 GLU A C 1
ATOM 827 O O . GLU A 1 102 ? 4.719 -4.507 8.113 1.00 86.44 102 GLU A O 1
ATOM 832 N N . ALA A 1 103 ? 5.718 -6.032 9.417 1.00 84.12 103 ALA A N 1
ATOM 833 C CA . ALA A 1 103 ? 6.500 -6.661 8.362 1.00 84.12 103 ALA A CA 1
ATOM 834 C C . ALA A 1 103 ? 6.716 -8.154 8.641 1.00 84.12 103 ALA A C 1
ATOM 836 O O . ALA A 1 103 ? 6.741 -8.596 9.788 1.00 84.12 103 ALA A O 1
ATOM 837 N N . ILE A 1 104 ? 6.918 -8.921 7.571 1.00 81.50 104 ILE A N 1
ATOM 838 C CA . ILE A 1 104 ? 7.345 -10.322 7.613 1.00 81.50 104 ILE A CA 1
ATOM 839 C C . ILE A 1 104 ? 8.740 -10.445 6.991 1.00 81.50 104 ILE A C 1
ATOM 841 O O . ILE A 1 104 ? 9.101 -9.681 6.095 1.00 81.50 104 ILE A O 1
ATOM 845 N N . GLY A 1 105 ? 9.546 -11.379 7.492 1.00 78.75 105 GLY A N 1
ATOM 846 C CA . GLY A 1 105 ? 10.864 -11.701 6.941 1.00 78.75 105 GLY A CA 1
ATOM 847 C C . GLY A 1 105 ? 10.798 -12.878 5.968 1.00 78.75 105 GLY A C 1
ATOM 848 O O . GLY A 1 105 ? 9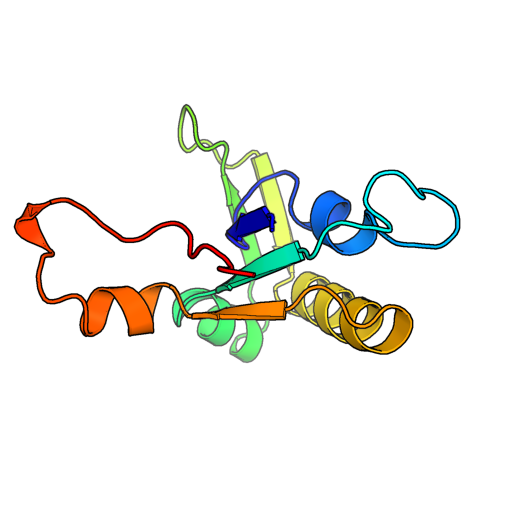.858 -13.666 6.012 1.00 78.75 105 GLY A O 1
ATOM 849 N N . MET A 1 106 ? 11.809 -13.006 5.106 1.00 72.12 106 MET A N 1
ATOM 850 C CA . MET A 1 106 ? 12.102 -14.274 4.432 1.00 72.12 106 MET A CA 1
ATOM 851 C C . MET A 1 106 ? 13.285 -14.932 5.132 1.00 72.12 106 MET A C 1
ATOM 853 O O . MET A 1 106 ? 14.277 -14.259 5.411 1.00 72.12 106 MET A O 1
ATOM 857 N N . GLU A 1 107 ? 13.177 -16.232 5.375 1.00 60.34 107 GLU A N 1
ATOM 858 C CA . GLU A 1 107 ? 14.291 -17.091 5.769 1.00 60.34 107 GLU A CA 1
ATOM 859 C C . GLU A 1 107 ? 14.741 -17.858 4.515 1.00 60.34 107 GLU A C 1
ATOM 861 O O . GLU A 1 107 ? 13.890 -18.310 3.743 1.00 60.34 107 GLU A O 1
ATOM 866 N N . ALA A 1 108 ? 16.052 -17.916 4.265 1.00 52.06 108 ALA A N 1
ATOM 867 C CA . ALA A 1 108 ? 16.659 -18.562 3.099 1.00 52.06 108 ALA A CA 1
ATOM 868 C C . ALA A 1 108 ? 17.473 -19.784 3.525 1.00 52.06 108 ALA A C 1
ATOM 870 O O . ALA A 1 108 ? 18.153 -19.680 4.572 1.00 52.06 108 ALA A O 1
#

pLDDT: mean 90.28, std 10.71, range [52.06, 98.19]

Radius of gyration: 14.33 Å; chains: 1; bounding box: 34×33×40 Å

Organism: NCBI:txid410659

Foldseek 3Di:
DEEEEPQAPCLLVQLCCVPPVNPPQLPPAYAYEDEPVLVVQQVVQHWRFRAHPVPRDGPDIDGSVVSVVSQVVSCVVRVDDHYDHQVVCQVPDPPCVVPGDPDDDDDD

InterPro domains:
  IPR000788 Ribonucleotide reductase large subunit, C-terminal [PF02867] (1-102)
  IPR050862 Ribonucleoside diphosphate reductase class-2 [PTHR43371] (1-103)

Secondary structure (DSSP, 8-state):
-EEEETTSTTHHHHHHTTSTT-GGGTTS-EEEEE-HHHHHHHHTT-EEEEE-TTT--EEEEEEHHHHHHHHHHHHHHHS--EEEEHHHHHHH-TTGGG------PPP-

Sequence (108 aa):
MGILRYDHPDIMEFITSKDSENSVLRNFNISVGLDDTFFEKLDKEGYIELKNPHNEKIIRRIKASALWDTLVNQAWKTGDPGMIFLDEINKKNTVKNLGDIEAIGMEA